Protein AF-X1GZ82-F1 (afdb_monomer_lite)

Organism: NCBI:txid412755

Foldseek 3Di:
DQALLNLLVVLLCCCVPVVDQAEEAEDDADVVGDCQLVRLLSNLLSNCVSPVHAYEYEDELHPDLCSVVSNVVSPHQAYEHALQWLQLVLCCVQPVVSSVPDVVSVLSNLLVRCVRNNQPRYEYEHEPQSPDDPVRLVVVCVVCVVSSYHYHYHWDDQDPPDPCNVGDIDDD

InterPro domains:
  IPR007197 Radical SAM [PF04055] (2-134)
  IPR007197 Radical SAM [PS51918] (1-172)
  IPR013785 Aldolase-type TIM barrel [G3DSA:3.20.20.70] (1-172)
  IPR058240 Radical SAM superfamily [SSF102114] (2-172)

Secondary structure (DSSP, 8-state):
---HHHHHHHHHHHHHHS----EEEE----SSSS-HHHHHHHHHHHHHHHH---EEEE-PPPSSGGGHHHHHHTT--EEE---B-S-HHHHHHH-HHHHTS-HHHHHHHHHHHHHHH-TTSEEEEEEESSS--HHHHHHHHHHHHHTTEEEEEEE----TTSTTTTPPPPP-

Radius of gyration: 16.74 Å; chains: 1; bounding box: 32×37×42 Å

Sequence (172 aa):
MKTPEQLAEVALKAKKLDSVKHIVLTTGSDRPPGKEIGYLSRCASAIKEATGLPIHAQFLPPSEPDRIFELKEAGVDTVGVHIDSFDFEILSRVAPIKASIALNRYEETWKMAVDLFGPNQVSSFLLVGLGEKANSVIWGSEFLADLGVYPLIVPLRPIPRSLMEDSIPPDP

pLDDT: mean 95.26, std 5.48, range [69.69, 98.88]

Structure (mmCIF, N/CA/C/O backbone):
data_AF-X1GZ82-F1
#
_entry.id   AF-X1GZ82-F1
#
loop_
_atom_site.group_PDB
_atom_site.id
_atom_site.type_symbol
_atom_site.label_atom_id
_atom_site.label_alt_id
_atom_site.label_comp_id
_atom_site.label_asym_id
_atom_site.label_entity_id
_atom_site.label_seq_id
_atom_site.pdbx_PDB_ins_code
_atom_site.Cartn_x
_atom_site.Cartn_y
_atom_site.Cartn_z
_atom_site.occupancy
_atom_site.B_iso_or_equiv
_atom_site.auth_seq_id
_atom_site.auth_comp_id
_atom_site.auth_asym_id
_atom_site.auth_atom_id
_atom_site.pdbx_PDB_model_num
ATOM 1 N N . MET A 1 1 ? 10.788 11.427 14.298 1.00 82.06 1 MET A N 1
ATOM 2 C CA . MET A 1 1 ? 9.674 10.563 13.846 1.00 82.06 1 MET A CA 1
ATOM 3 C C . MET A 1 1 ? 8.380 11.174 14.364 1.00 82.06 1 MET A C 1
ATOM 5 O O . MET A 1 1 ? 8.419 11.727 15.455 1.00 82.06 1 MET A O 1
ATOM 9 N N . LYS A 1 2 ? 7.289 11.163 13.589 1.00 92.06 2 LYS A N 1
ATOM 10 C CA . LYS A 1 2 ? 5.997 11.707 14.050 1.00 92.06 2 LYS A CA 1
ATOM 11 C C . LYS A 1 2 ? 5.404 10.757 15.102 1.00 92.06 2 LYS A C 1
ATOM 13 O O . LYS A 1 2 ? 5.554 9.547 14.944 1.00 92.06 2 LYS A O 1
ATOM 18 N N . THR A 1 3 ? 4.781 11.244 16.168 1.00 96.19 3 THR A N 1
ATOM 19 C CA . THR A 1 3 ? 4.151 10.347 17.160 1.00 96.19 3 THR A CA 1
ATOM 20 C C . THR A 1 3 ? 2.745 9.927 16.705 1.00 96.19 3 THR A C 1
ATOM 22 O O . THR A 1 3 ? 2.146 10.633 15.887 1.00 96.19 3 THR A O 1
ATOM 25 N N . PRO A 1 4 ? 2.192 8.798 17.194 1.00 97.62 4 PRO A N 1
ATOM 26 C CA . PRO A 1 4 ? 0.803 8.418 16.922 1.00 97.62 4 PRO A CA 1
ATOM 27 C C . PRO A 1 4 ? -0.205 9.534 17.230 1.00 97.62 4 PRO A C 1
ATOM 29 O O . PRO A 1 4 ? -1.110 9.780 16.437 1.00 97.62 4 PRO A O 1
ATOM 32 N N . GLU A 1 5 ? 0.001 10.275 18.320 1.00 98.19 5 GLU A N 1
ATOM 33 C CA . GLU A 1 5 ? -0.875 11.367 18.762 1.00 98.19 5 GLU A CA 1
ATOM 34 C C . GLU A 1 5 ? -0.826 12.547 17.787 1.00 98.19 5 GLU A C 1
ATOM 36 O O . GLU A 1 5 ? -1.864 13.112 17.450 1.00 98.19 5 GLU A O 1
ATOM 41 N N . GLN A 1 6 ? 0.362 12.881 17.265 1.00 98.19 6 GLN A N 1
ATOM 42 C CA . GLN A 1 6 ? 0.506 13.915 16.235 1.00 98.19 6 GLN A CA 1
ATOM 43 C C . GLN A 1 6 ? -0.238 13.536 14.949 1.00 98.19 6 GLN A C 1
ATOM 45 O O . GLN A 1 6 ? -0.856 14.390 14.313 1.00 98.19 6 GLN A O 1
ATOM 50 N N . LEU A 1 7 ? -0.195 12.260 14.553 1.00 98.06 7 LEU A N 1
ATOM 51 C CA . LEU A 1 7 ? -0.923 11.791 13.374 1.00 98.06 7 LEU A CA 1
ATOM 52 C C . LEU A 1 7 ? -2.439 11.796 13.603 1.00 98.06 7 LEU A C 1
ATOM 54 O O . LEU A 1 7 ? -3.181 12.228 12.721 1.00 98.06 7 LEU A O 1
ATOM 58 N N . ALA A 1 8 ? -2.897 11.380 14.786 1.00 98.44 8 ALA A N 1
ATOM 59 C CA . ALA A 1 8 ? -4.305 11.425 15.170 1.00 98.44 8 ALA A CA 1
ATOM 60 C C . ALA A 1 8 ? -4.848 12.865 15.208 1.00 98.44 8 ALA A C 1
ATOM 62 O O . ALA A 1 8 ? -5.940 13.124 14.700 1.00 98.44 8 ALA A O 1
ATOM 63 N N . GLU A 1 9 ? -4.069 13.819 15.733 1.00 98.44 9 GLU A N 1
ATOM 64 C CA . GLU A 1 9 ? -4.424 15.242 15.747 1.00 98.44 9 GLU A CA 1
ATOM 65 C C . GLU A 1 9 ? -4.649 15.777 14.326 1.00 98.44 9 GLU A C 1
ATOM 67 O O . GLU A 1 9 ? -5.676 16.406 14.045 1.00 98.44 9 GLU A O 1
ATOM 72 N N . VAL A 1 10 ? -3.709 15.505 13.414 1.00 97.88 10 VAL A N 1
ATOM 73 C CA . VAL A 1 10 ? -3.802 15.946 12.016 1.00 97.88 10 VAL A CA 1
ATOM 74 C C . VAL A 1 10 ? -4.977 15.272 11.310 1.00 97.88 10 VAL A C 1
ATOM 76 O O . VAL A 1 10 ? -5.746 15.956 10.636 1.00 97.88 10 VAL A O 1
ATOM 79 N N . ALA A 1 11 ? -5.176 13.966 11.504 1.00 98.19 11 ALA A N 1
ATOM 80 C CA . ALA A 1 11 ? -6.297 13.236 10.912 1.00 98.19 11 ALA A CA 1
ATOM 81 C C . ALA A 1 11 ? -7.655 13.777 11.395 1.00 98.19 11 ALA A C 1
ATOM 83 O O . ALA 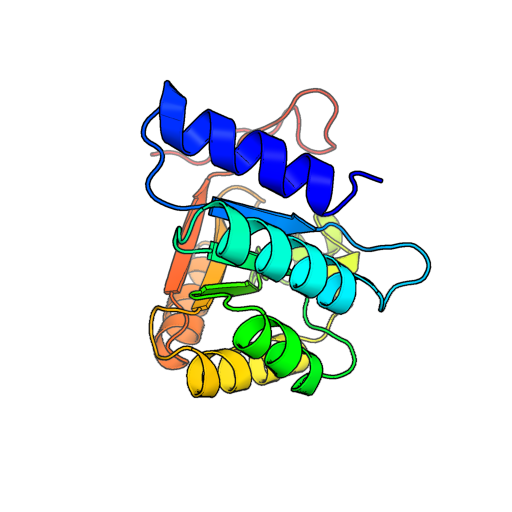A 1 11 ? -8.580 13.948 10.598 1.00 98.19 11 ALA A O 1
ATOM 84 N N . LEU A 1 12 ? -7.776 14.114 12.684 1.00 98.31 12 LEU A N 1
ATOM 85 C CA . LEU A 1 12 ? -8.994 14.701 13.239 1.00 98.31 12 LEU A CA 1
ATOM 86 C C . LEU A 1 12 ? -9.269 16.099 12.673 1.00 98.31 12 LEU A C 1
ATOM 88 O O . LEU A 1 12 ? -10.421 16.422 12.375 1.00 98.31 12 LEU A O 1
ATOM 92 N N . LYS A 1 13 ? -8.230 16.925 12.502 1.00 98.38 13 LYS A N 1
ATOM 93 C CA . LYS A 1 13 ? -8.356 18.238 11.853 1.00 98.38 13 LYS A CA 1
ATOM 94 C C . LYS A 1 13 ? -8.770 18.092 10.390 1.00 98.38 13 LYS A C 1
ATOM 96 O O . LYS A 1 13 ? -9.749 18.721 10.002 1.00 98.38 13 LYS A O 1
ATOM 101 N N . ALA A 1 14 ? -8.129 17.206 9.631 1.00 98.06 14 ALA A N 1
ATOM 102 C CA . ALA A 1 14 ? -8.489 16.933 8.239 1.00 98.06 14 ALA A CA 1
ATOM 103 C C . ALA A 1 14 ? -9.942 16.443 8.104 1.00 98.06 14 ALA A C 1
ATOM 105 O O . ALA A 1 14 ? -10.677 16.878 7.220 1.00 98.06 14 ALA A O 1
ATOM 106 N N . LYS A 1 15 ? -10.415 15.590 9.026 1.00 97.94 15 LYS A N 1
ATOM 107 C CA . LYS A 1 15 ? -11.823 15.160 9.064 1.00 97.94 15 LYS A CA 1
ATOM 108 C C . LYS A 1 15 ? -12.774 16.342 9.262 1.00 97.94 15 LYS A C 1
ATOM 110 O O . LYS A 1 15 ? -13.800 16.417 8.594 1.00 97.94 15 LYS A O 1
ATOM 115 N N . LYS A 1 16 ? -12.459 17.234 10.207 1.00 97.75 16 LYS A N 1
ATOM 116 C CA . LYS A 1 16 ? -13.324 18.363 10.586 1.00 97.75 16 LYS A CA 1
ATOM 117 C C . LYS A 1 16 ? -13.318 19.495 9.561 1.00 97.75 16 LYS A C 1
ATOM 119 O O . LYS A 1 16 ? -14.359 20.107 9.360 1.00 97.75 16 LYS A O 1
ATOM 124 N N . LEU A 1 17 ? -12.160 19.794 8.977 1.00 98.12 17 LEU A N 1
ATOM 125 C CA . LEU A 1 17 ? -11.955 20.974 8.137 1.00 98.12 17 LEU A CA 1
ATOM 126 C C . LEU A 1 17 ? -12.072 20.649 6.645 1.00 98.12 17 LEU A C 1
ATOM 128 O O . LEU A 1 17 ? -12.692 21.411 5.912 1.00 98.12 17 LEU A O 1
ATOM 132 N N . ASP A 1 18 ? -11.558 19.493 6.220 1.00 97.38 18 ASP A N 1
ATOM 133 C CA . ASP A 1 18 ? -11.444 19.126 4.801 1.00 97.38 18 ASP A CA 1
ATOM 134 C C . ASP A 1 18 ? -12.402 17.992 4.398 1.00 97.38 18 ASP A C 1
ATOM 136 O O . ASP A 1 18 ? -12.453 17.586 3.239 1.00 97.38 18 ASP A O 1
ATOM 140 N N . SER A 1 19 ? -13.190 17.468 5.345 1.00 95.81 19 SER A N 1
ATOM 141 C CA . SER A 1 19 ? -14.174 16.398 5.116 1.00 95.81 19 SER A CA 1
ATOM 142 C C . SER A 1 19 ? -13.593 15.115 4.501 1.00 95.81 19 SER A C 1
ATOM 144 O O . SER A 1 19 ? -14.305 14.388 3.795 1.00 95.81 19 SER A O 1
ATOM 146 N N . VAL A 1 20 ? -12.320 14.808 4.788 1.00 97.69 20 VAL A N 1
ATOM 147 C CA . VAL A 1 20 ? -11.669 13.577 4.310 1.00 97.69 20 VAL A CA 1
ATOM 148 C C . VAL A 1 20 ? -12.452 12.335 4.741 1.00 97.69 20 VAL A C 1
ATOM 150 O O . VAL A 1 20 ? -13.052 12.287 5.819 1.00 97.69 20 VAL A O 1
ATOM 153 N N . LYS A 1 21 ? -12.463 11.319 3.875 1.00 97.94 21 LYS A N 1
ATOM 154 C CA . LYS A 1 21 ? -13.277 10.104 4.054 1.00 97.94 21 LYS A CA 1
ATOM 155 C C . LYS A 1 21 ? -12.481 8.871 4.448 1.00 97.94 21 LYS A C 1
ATOM 157 O O . LYS A 1 21 ? -13.079 7.907 4.903 1.00 97.94 21 LYS A O 1
ATOM 162 N N . HIS A 1 22 ? -11.167 8.899 4.279 1.00 98.06 22 HIS A N 1
ATOM 163 C CA . HIS A 1 22 ? -10.268 7.811 4.636 1.00 98.06 22 HIS A CA 1
ATOM 164 C C . HIS A 1 22 ? -8.871 8.372 4.904 1.00 98.06 22 HIS A C 1
ATOM 166 O O . HIS A 1 22 ? -8.578 9.519 4.557 1.00 98.06 22 HIS A O 1
ATOM 172 N N . ILE A 1 23 ? -8.023 7.551 5.511 1.00 98.38 23 ILE A N 1
ATOM 173 C CA . ILE A 1 23 ? -6.626 7.858 5.795 1.00 98.38 23 ILE A CA 1
ATOM 174 C C . ILE A 1 23 ? -5.745 6.839 5.077 1.00 98.38 23 ILE A C 1
ATOM 176 O O . ILE A 1 23 ? -6.027 5.644 5.106 1.00 98.38 23 ILE A O 1
ATOM 180 N N . VAL A 1 24 ? -4.662 7.313 4.465 1.00 98.06 24 VAL A N 1
ATOM 181 C CA . VAL A 1 24 ? -3.591 6.460 3.945 1.00 98.06 24 VAL A CA 1
ATOM 182 C C . VAL A 1 24 ? -2.359 6.657 4.820 1.00 98.06 24 VAL A C 1
ATOM 184 O O . VAL A 1 24 ? -1.844 7.770 4.929 1.00 98.06 24 VAL A O 1
ATOM 187 N N . LEU A 1 25 ? -1.896 5.583 5.456 1.00 97.00 25 LEU A N 1
ATOM 188 C CA . LEU A 1 25 ? -0.653 5.543 6.214 1.00 97.00 25 LEU A CA 1
ATOM 189 C C . LEU A 1 25 ? 0.402 4.802 5.411 1.00 97.00 25 LEU A C 1
ATOM 191 O O . LEU A 1 25 ? 0.205 3.658 5.015 1.00 97.00 25 LEU A O 1
ATOM 195 N N . THR A 1 26 ? 1.542 5.447 5.203 1.00 94.00 26 THR A N 1
ATOM 196 C CA . THR A 1 26 ? 2.682 4.843 4.521 1.00 94.00 26 THR A CA 1
ATOM 197 C C . THR A 1 26 ? 3.902 4.941 5.417 1.00 94.00 26 THR A C 1
ATOM 199 O O . THR A 1 26 ? 4.090 5.922 6.144 1.00 94.00 26 THR A O 1
ATOM 202 N N . THR A 1 27 ? 4.736 3.910 5.384 1.00 88.56 27 THR A N 1
ATOM 203 C CA . THR A 1 27 ? 6.037 3.933 6.045 1.00 88.56 27 THR A CA 1
ATOM 204 C C . THR A 1 27 ? 7.124 3.576 5.050 1.00 88.56 27 THR A C 1
ATOM 206 O O . THR A 1 27 ? 6.958 2.697 4.206 1.00 88.56 27 THR A O 1
ATOM 209 N N . GLY A 1 28 ? 8.258 4.263 5.165 1.00 82.00 28 GLY A N 1
ATOM 210 C CA . GLY A 1 28 ? 9.506 3.755 4.612 1.00 82.00 28 GLY A CA 1
ATOM 211 C C . GLY A 1 28 ? 10.056 2.624 5.482 1.00 82.00 28 GLY A C 1
ATOM 212 O O . GLY A 1 28 ? 9.479 2.280 6.517 1.00 82.00 28 GLY A O 1
ATOM 213 N N . SER A 1 29 ? 11.200 2.082 5.082 1.00 75.31 29 SER A N 1
ATOM 214 C CA . SER A 1 29 ? 11.966 1.147 5.908 1.00 75.31 29 SER A CA 1
ATOM 215 C C . SER A 1 29 ? 12.650 1.881 7.063 1.00 75.31 29 SER A C 1
ATOM 217 O O . SER A 1 29 ? 13.261 2.934 6.860 1.00 75.31 29 SER A O 1
ATOM 219 N N . ASP A 1 30 ? 12.565 1.315 8.262 1.00 73.00 30 ASP A N 1
ATOM 220 C CA . ASP A 1 30 ? 13.265 1.796 9.448 1.00 73.00 30 ASP A CA 1
ATOM 221 C C . ASP A 1 30 ? 14.725 1.300 9.455 1.00 73.00 30 ASP A C 1
ATOM 223 O O . ASP A 1 30 ? 15.133 0.430 8.676 1.00 73.00 30 ASP A O 1
ATOM 227 N N . ARG A 1 31 ? 15.553 1.879 10.329 1.00 69.69 31 ARG A N 1
ATOM 228 C CA . ARG A 1 31 ? 16.932 1.438 10.575 1.00 69.69 31 ARG A CA 1
ATOM 229 C C . ARG A 1 31 ? 17.149 1.248 12.082 1.00 69.69 31 ARG A C 1
ATOM 231 O O . ARG A 1 31 ? 17.291 2.244 12.792 1.00 69.69 31 ARG A O 1
ATOM 238 N N . PRO A 1 32 ? 17.246 0.004 12.589 1.00 71.75 32 PRO A N 1
ATOM 239 C CA . PRO A 1 32 ? 17.174 -1.275 11.871 1.00 71.75 32 PRO A CA 1
ATOM 240 C C . PRO A 1 32 ? 15.746 -1.615 11.398 1.00 71.75 32 PRO A C 1
ATOM 242 O O . PRO A 1 32 ? 14.787 -1.144 12.012 1.00 71.75 32 PRO A O 1
ATOM 245 N N . PRO A 1 33 ? 15.604 -2.445 10.349 1.00 77.44 33 PRO A N 1
ATOM 246 C CA . PRO A 1 33 ? 14.297 -2.892 9.875 1.00 77.44 33 PRO A CA 1
ATOM 247 C C . PRO A 1 33 ? 13.595 -3.771 10.921 1.00 77.44 33 PRO A C 1
ATOM 249 O O . PRO A 1 33 ? 14.241 -4.369 11.784 1.00 77.44 33 PRO A O 1
ATOM 252 N N . GLY A 1 34 ? 12.270 -3.877 10.826 1.00 81.75 34 GLY A N 1
ATOM 253 C CA . GLY A 1 34 ? 11.439 -4.738 11.672 1.00 81.75 34 GLY A CA 1
ATOM 254 C C . GLY A 1 34 ? 10.593 -3.994 12.708 1.00 81.75 34 GLY A C 1
ATOM 255 O O . GLY A 1 34 ? 10.009 -4.622 13.586 1.00 81.75 34 GLY A O 1
ATOM 256 N N . LYS A 1 35 ? 10.493 -2.665 12.654 1.00 88.25 35 LYS A N 1
ATOM 257 C CA . LYS A 1 35 ? 9.626 -1.871 13.555 1.00 88.25 35 LYS A CA 1
ATOM 258 C C . LYS A 1 35 ? 8.447 -1.216 12.842 1.00 88.25 35 LYS A C 1
ATOM 260 O O . LYS A 1 35 ? 7.567 -0.667 13.503 1.00 88.25 35 LYS A O 1
ATOM 265 N N . GLU A 1 36 ? 8.423 -1.306 11.519 1.00 92.38 36 GLU A N 1
ATOM 266 C CA . GLU A 1 36 ? 7.506 -0.622 10.617 1.00 92.38 36 GLU A CA 1
ATOM 267 C C . GLU A 1 36 ? 6.058 -1.008 10.906 1.00 92.38 36 GLU A C 1
ATOM 269 O O . GLU A 1 36 ? 5.234 -0.126 11.135 1.00 92.38 36 GLU A O 1
ATOM 274 N N . ILE A 1 37 ? 5.768 -2.313 10.978 1.00 94.88 37 ILE A N 1
ATOM 275 C CA . ILE A 1 37 ? 4.420 -2.822 11.253 1.00 94.88 37 ILE A CA 1
ATOM 276 C C . ILE A 1 37 ? 3.926 -2.337 12.612 1.00 94.88 37 ILE A C 1
ATOM 278 O O . ILE A 1 37 ? 2.912 -1.658 12.682 1.00 94.88 37 ILE A O 1
ATOM 282 N N . GLY A 1 38 ? 4.687 -2.574 13.683 1.00 94.56 38 GLY A N 1
ATOM 283 C CA . GLY A 1 38 ? 4.274 -2.144 15.019 1.00 94.56 38 GLY A CA 1
ATOM 284 C C . GLY A 1 38 ? 4.107 -0.622 15.143 1.00 94.56 38 GLY A C 1
ATOM 285 O O . GLY A 1 38 ? 3.245 -0.153 15.886 1.00 94.56 38 GLY A O 1
ATOM 286 N N . TYR A 1 39 ? 4.915 0.175 14.434 1.00 94.62 39 TYR A N 1
ATOM 287 C CA . TYR A 1 39 ? 4.727 1.627 14.371 1.00 94.62 39 TYR A CA 1
ATOM 288 C C . TYR A 1 39 ? 3.442 1.999 13.623 1.00 94.62 39 TYR A C 1
ATOM 290 O O . TYR A 1 39 ? 2.640 2.758 14.171 1.00 94.62 39 TYR A O 1
ATOM 298 N N . LEU A 1 40 ? 3.204 1.418 12.442 1.00 96.25 40 LEU A N 1
ATOM 299 C CA . LEU A 1 40 ? 1.961 1.594 11.690 1.00 96.25 40 LEU A CA 1
ATOM 300 C C . LEU A 1 40 ? 0.738 1.203 12.523 1.00 96.25 40 LEU A C 1
ATOM 302 O O . LEU A 1 40 ? -0.212 1.976 12.557 1.00 96.25 40 LEU A O 1
ATOM 306 N N . SER A 1 41 ? 0.777 0.082 13.247 1.00 97.50 41 SER A N 1
ATOM 307 C CA . SER A 1 41 ? -0.312 -0.375 14.118 1.00 97.50 41 SER A CA 1
ATOM 308 C C . SER A 1 41 ? -0.628 0.638 15.220 1.00 97.50 41 SER A C 1
ATOM 310 O O . SER A 1 41 ? -1.783 1.014 15.406 1.00 97.50 41 SER A O 1
ATOM 312 N N . ARG A 1 42 ? 0.389 1.171 15.919 1.00 97.69 42 ARG A N 1
ATOM 313 C CA . ARG A 1 42 ? 0.169 2.217 16.940 1.00 97.69 42 ARG A CA 1
ATOM 314 C C . ARG A 1 42 ? -0.432 3.487 16.339 1.00 97.69 42 ARG A C 1
ATOM 316 O O . ARG A 1 42 ? -1.331 4.079 16.928 1.00 97.69 42 ARG A O 1
ATOM 323 N N . CYS A 1 43 ? 0.047 3.903 15.169 1.00 98.06 43 CYS A N 1
ATOM 324 C CA . CYS A 1 43 ? -0.487 5.067 14.465 1.00 98.06 43 CYS A CA 1
ATOM 325 C C . CYS A 1 43 ? -1.927 4.848 13.981 1.00 98.06 43 CYS A C 1
ATOM 327 O O . CYS A 1 43 ? -2.764 5.732 14.153 1.00 98.06 43 CYS A O 1
ATOM 329 N N . ALA A 1 44 ? -2.221 3.679 13.409 1.00 98.56 44 ALA A N 1
ATOM 330 C CA . ALA A 1 44 ? -3.547 3.310 12.937 1.00 98.56 44 ALA A CA 1
ATOM 331 C C . ALA A 1 44 ? -4.555 3.286 14.088 1.00 98.56 44 ALA A C 1
ATOM 333 O O . ALA A 1 44 ? -5.602 3.914 13.966 1.00 98.56 44 ALA A O 1
ATOM 334 N N . SER A 1 45 ? -4.202 2.671 15.221 1.00 98.69 45 SER A N 1
ATOM 335 C CA . SER A 1 45 ? -5.058 2.618 16.409 1.00 98.69 45 SER A CA 1
ATOM 336 C C . SER A 1 45 ? -5.408 4.021 16.923 1.00 98.69 45 SER A C 1
ATOM 338 O O . SER A 1 45 ? -6.585 4.365 17.020 1.00 98.69 45 SER A O 1
ATOM 340 N N . ALA A 1 46 ? -4.407 4.893 17.110 1.00 98.69 46 ALA A N 1
ATOM 341 C CA . ALA A 1 46 ? -4.632 6.269 17.565 1.00 98.69 46 ALA A CA 1
ATOM 342 C C . ALA A 1 46 ? -5.513 7.082 16.594 1.00 98.69 46 ALA A C 1
ATOM 344 O O . ALA A 1 46 ? -6.402 7.828 17.010 1.00 98.69 46 ALA A O 1
ATOM 345 N N . ILE A 1 47 ? -5.298 6.934 15.281 1.00 98.69 47 ILE A N 1
ATOM 346 C CA . ILE A 1 47 ? -6.124 7.594 14.260 1.00 98.69 47 ILE A CA 1
ATOM 347 C C . ILE A 1 47 ? -7.545 7.030 14.257 1.00 98.69 47 ILE A C 1
ATOM 349 O O . ILE A 1 47 ? -8.507 7.798 14.150 1.00 98.69 47 ILE A O 1
ATOM 353 N N . LYS A 1 48 ? -7.695 5.706 14.352 1.00 98.44 48 LYS A N 1
ATOM 354 C CA . LYS A 1 48 ? -8.998 5.045 14.343 1.00 98.44 48 LYS A CA 1
ATOM 355 C C . LYS A 1 48 ? -9.818 5.467 15.553 1.00 98.44 48 LYS A C 1
ATOM 357 O O . LYS A 1 48 ? -10.972 5.838 15.375 1.00 98.44 48 LYS A O 1
ATOM 362 N N . GLU A 1 49 ? -9.217 5.499 16.738 1.00 98.56 49 GLU A N 1
ATOM 363 C CA . GLU A 1 49 ? -9.862 5.963 17.967 1.00 98.56 49 GLU A CA 1
ATOM 364 C C . GLU A 1 49 ? -10.304 7.430 17.853 1.00 98.56 49 GLU A C 1
ATOM 366 O O . GLU A 1 49 ? -11.458 7.762 18.122 1.00 98.56 49 GLU A O 1
ATOM 371 N N . ALA A 1 50 ? -9.421 8.313 17.378 1.00 98.31 50 ALA A N 1
ATOM 372 C CA . ALA A 1 50 ? -9.723 9.740 17.291 1.00 98.31 50 ALA A CA 1
ATOM 373 C C . ALA A 1 50 ? -10.755 10.086 16.204 1.00 98.31 50 ALA A C 1
ATOM 375 O O . ALA A 1 50 ? -11.479 11.079 16.324 1.00 98.31 50 ALA A O 1
ATOM 376 N N . THR A 1 51 ? -10.799 9.324 15.106 1.00 98.25 51 THR A N 1
ATOM 377 C CA . THR A 1 51 ? -11.529 9.732 13.894 1.00 98.25 51 THR A CA 1
ATOM 378 C C . THR A 1 51 ? -12.615 8.764 13.442 1.00 98.25 51 THR A C 1
ATOM 380 O O . THR A 1 51 ? -13.551 9.204 12.770 1.00 98.25 51 THR A O 1
ATOM 383 N N . GLY A 1 52 ? -12.512 7.474 13.757 1.00 98.19 52 GLY A N 1
ATOM 384 C CA . GLY A 1 52 ? -13.361 6.412 13.213 1.00 98.19 52 GLY A CA 1
ATOM 385 C C . GLY A 1 52 ? -13.285 6.250 11.688 1.00 98.19 52 GLY A C 1
ATOM 386 O O . GLY A 1 52 ? -14.127 5.566 11.114 1.00 98.19 52 GLY A O 1
ATOM 387 N N . LEU A 1 53 ? -12.339 6.908 11.006 1.00 98.56 53 LEU A N 1
ATOM 388 C CA . LEU A 1 53 ? -12.225 6.838 9.550 1.00 98.56 53 LEU A CA 1
ATOM 389 C C . LEU A 1 53 ? -11.618 5.500 9.103 1.00 98.56 53 LEU A C 1
ATOM 391 O O . LEU A 1 53 ? -10.778 4.947 9.816 1.00 98.56 53 LEU A O 1
ATOM 395 N N . PRO A 1 54 ? -11.986 4.989 7.915 1.00 98.69 54 PRO A N 1
ATOM 396 C CA . PRO A 1 54 ? -11.271 3.899 7.262 1.00 98.69 54 PRO A CA 1
ATOM 397 C C . PRO A 1 54 ? -9.786 4.222 7.046 1.00 98.69 54 PRO A C 1
ATOM 399 O O . PRO A 1 54 ? -9.433 5.359 6.719 1.00 98.69 54 PRO A O 1
ATOM 402 N N . ILE A 1 55 ? -8.924 3.224 7.220 1.00 98.81 55 ILE A N 1
ATOM 403 C CA . ILE A 1 55 ? -7.468 3.321 7.156 1.00 98.81 55 ILE A CA 1
ATOM 404 C C . ILE A 1 55 ? -6.938 2.305 6.143 1.00 98.81 55 ILE A C 1
ATOM 406 O O . ILE A 1 55 ? -7.196 1.106 6.245 1.00 98.81 55 ILE A O 1
ATOM 410 N N . HIS A 1 56 ? -6.148 2.804 5.196 1.00 98.69 56 HIS A N 1
ATOM 411 C CA . HIS A 1 56 ? -5.294 2.015 4.319 1.00 98.69 56 HIS A CA 1
ATOM 412 C C . HIS A 1 56 ? -3.845 2.099 4.812 1.00 98.69 56 HIS A C 1
ATOM 414 O O . HIS A 1 56 ? -3.342 3.207 5.009 1.00 98.69 56 HIS A O 1
ATOM 420 N N . ALA A 1 57 ? -3.166 0.968 5.005 1.00 98.38 57 ALA A N 1
ATOM 421 C CA . ALA A 1 57 ? -1.767 0.938 5.445 1.00 98.38 57 ALA A CA 1
ATOM 422 C C . ALA A 1 57 ? -0.843 0.338 4.377 1.00 98.38 57 ALA A C 1
ATOM 424 O O . ALA A 1 57 ? -1.118 -0.737 3.854 1.00 98.38 57 ALA A O 1
ATOM 425 N N . GLN A 1 58 ? 0.275 1.005 4.084 1.00 97.81 58 GLN A N 1
ATOM 426 C CA . GLN A 1 58 ? 1.248 0.574 3.077 1.00 97.81 58 GLN A CA 1
ATOM 427 C C . GLN A 1 58 ? 2.600 0.242 3.704 1.00 97.81 58 GLN A C 1
ATOM 429 O O . GLN A 1 58 ? 3.160 1.054 4.449 1.00 97.81 58 GLN A O 1
ATOM 434 N N . PHE A 1 59 ? 3.128 -0.937 3.378 1.00 95.81 59 PHE A N 1
ATOM 435 C CA . PHE A 1 59 ? 4.367 -1.474 3.941 1.00 95.81 59 PHE A CA 1
ATOM 436 C C . PHE A 1 59 ? 5.073 -2.430 2.965 1.00 95.81 59 PHE A C 1
ATOM 438 O O . PHE A 1 59 ? 4.488 -2.921 2.001 1.00 95.81 59 PHE A O 1
ATOM 445 N N . LEU A 1 60 ? 6.361 -2.687 3.210 1.00 95.00 60 LEU A N 1
ATOM 446 C CA . LEU A 1 60 ? 7.103 -3.758 2.535 1.00 95.00 60 LEU A CA 1
ATOM 447 C C . LEU A 1 60 ? 6.783 -5.113 3.172 1.00 95.00 60 LEU A C 1
ATOM 449 O O . LEU A 1 60 ? 6.550 -5.132 4.380 1.00 95.00 60 LEU A O 1
ATOM 453 N N . PRO A 1 61 ? 6.874 -6.233 2.430 1.00 95.12 61 PRO A N 1
ATOM 454 C CA . PRO A 1 61 ? 6.713 -7.569 3.001 1.00 95.12 61 PRO A CA 1
ATOM 455 C C . PRO A 1 61 ? 7.524 -7.739 4.299 1.00 95.12 61 PRO A C 1
ATOM 457 O O . PRO A 1 61 ? 8.755 -7.600 4.261 1.00 95.12 61 PRO A O 1
ATOM 460 N N . PRO A 1 62 ? 6.875 -7.993 5.451 1.00 91.94 62 PRO A N 1
ATOM 461 C CA . PRO A 1 62 ? 7.588 -8.164 6.708 1.00 91.94 62 PRO A CA 1
ATOM 462 C C . PRO A 1 62 ? 8.421 -9.453 6.676 1.00 91.94 62 PRO A C 1
ATOM 464 O O . PRO A 1 62 ? 8.128 -10.393 5.938 1.00 91.94 62 PRO A O 1
ATOM 467 N N . SER A 1 63 ? 9.477 -9.512 7.491 1.00 88.88 63 SER A N 1
ATOM 468 C CA . SER A 1 63 ? 10.266 -10.743 7.668 1.00 88.88 63 SER A CA 1
ATOM 469 C C . SER A 1 63 ? 9.445 -11.878 8.279 1.00 88.88 63 SER A C 1
ATOM 471 O O . SER A 1 63 ? 9.711 -13.042 7.999 1.00 88.88 63 SER A O 1
ATOM 473 N N . GLU A 1 64 ? 8.463 -11.516 9.102 1.00 88.62 64 GLU A N 1
ATOM 474 C CA . GLU A 1 64 ? 7.506 -12.398 9.759 1.00 88.62 64 GLU A CA 1
ATOM 475 C C . GLU A 1 64 ? 6.104 -12.030 9.245 1.00 88.62 64 GLU A C 1
ATOM 477 O O . GLU A 1 64 ? 5.568 -10.996 9.658 1.00 88.62 64 GLU A O 1
ATOM 482 N N . PRO A 1 65 ? 5.522 -12.814 8.317 1.00 82.38 65 PRO A N 1
ATOM 483 C CA . PRO A 1 65 ? 4.226 -12.513 7.702 1.00 82.38 65 PRO A CA 1
ATOM 484 C C . PRO A 1 65 ? 3.092 -12.293 8.710 1.00 82.38 65 PRO A C 1
ATOM 486 O O . PRO A 1 65 ? 2.321 -11.347 8.557 1.00 82.38 65 PRO A O 1
ATOM 489 N N . ASP A 1 66 ? 3.057 -13.068 9.798 1.00 88.62 66 ASP A N 1
ATOM 490 C CA . ASP A 1 66 ? 2.011 -12.998 10.830 1.00 88.62 66 ASP A CA 1
ATOM 491 C C . ASP A 1 66 ? 1.893 -11.614 11.487 1.00 88.62 66 ASP A C 1
ATOM 493 O O . ASP A 1 66 ? 0.862 -11.247 12.045 1.00 88.62 66 ASP A O 1
ATOM 497 N N . ARG A 1 67 ? 2.910 -10.759 11.375 1.00 91.25 67 ARG A N 1
ATOM 498 C CA . ARG A 1 67 ? 2.830 -9.394 11.906 1.00 91.25 67 ARG A CA 1
ATOM 499 C C . ARG A 1 67 ? 1.731 -8.558 11.258 1.00 91.25 67 ARG A C 1
ATOM 501 O O . ARG A 1 67 ? 1.273 -7.589 11.854 1.00 91.25 67 ARG A O 1
ATOM 508 N N . ILE A 1 68 ? 1.254 -8.940 10.076 1.00 94.50 68 ILE A N 1
ATOM 509 C CA . ILE A 1 68 ? 0.110 -8.298 9.420 1.00 94.50 68 ILE A CA 1
ATOM 510 C C . ILE A 1 68 ? -1.159 -8.371 10.298 1.00 94.50 68 ILE A C 1
ATOM 512 O O . ILE A 1 68 ? -1.981 -7.453 10.238 1.00 94.50 68 ILE A O 1
ATOM 516 N N . PHE A 1 69 ? -1.299 -9.380 11.174 1.00 96.88 69 PHE A N 1
ATOM 517 C CA . PHE A 1 69 ? -2.400 -9.452 12.145 1.00 96.88 69 PHE A CA 1
ATOM 518 C C . PHE A 1 69 ? -2.439 -8.226 13.072 1.00 96.88 69 PHE A C 1
ATOM 520 O O . PHE A 1 69 ? -3.525 -7.710 13.340 1.00 96.88 69 PHE A O 1
ATOM 527 N N . GLU A 1 70 ? -1.276 -7.676 13.452 1.00 97.25 70 GLU A N 1
ATOM 528 C CA . GLU A 1 70 ? -1.186 -6.463 14.282 1.00 97.25 70 GLU A CA 1
ATOM 529 C C . GLU A 1 70 ? -1.906 -5.269 13.626 1.00 97.25 70 GLU A C 1
ATOM 531 O O . GLU A 1 70 ? -2.499 -4.439 14.315 1.00 97.25 70 GLU A O 1
ATOM 536 N N . LEU A 1 71 ? -1.866 -5.166 12.290 1.00 97.88 71 LEU A N 1
ATOM 537 C CA . LEU A 1 71 ? -2.534 -4.088 11.556 1.00 97.88 71 LEU A CA 1
ATOM 538 C C . LEU A 1 71 ? -4.054 -4.246 11.608 1.00 97.88 71 LEU A C 1
ATOM 540 O O . LEU A 1 71 ? -4.772 -3.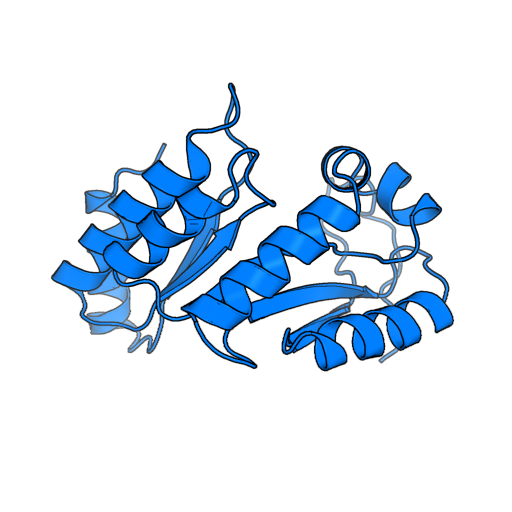263 11.806 1.00 97.88 71 LEU A O 1
ATOM 544 N N . LYS A 1 72 ? -4.551 -5.477 11.442 1.00 97.94 72 LYS A N 1
ATOM 545 C CA . LYS A 1 72 ? -5.987 -5.765 11.506 1.00 97.94 72 LYS A CA 1
ATOM 546 C C . LYS A 1 72 ? -6.540 -5.473 12.899 1.00 97.94 72 LYS A C 1
ATOM 548 O O . LYS A 1 72 ? -7.566 -4.804 13.008 1.00 97.94 72 LYS A O 1
ATOM 553 N N . GLU A 1 73 ? -5.841 -5.906 13.947 1.00 98.25 73 GLU A N 1
ATOM 554 C CA . GLU A 1 73 ? -6.203 -5.620 15.342 1.00 98.25 73 GLU A CA 1
ATOM 555 C C . GLU A 1 73 ? -6.173 -4.118 15.656 1.00 98.25 73 GLU A C 1
ATOM 557 O O . GLU A 1 73 ? -7.025 -3.618 16.389 1.00 98.25 73 GLU A O 1
ATOM 562 N N . ALA A 1 74 ? -5.254 -3.368 15.041 1.00 98.44 74 ALA A N 1
ATOM 563 C CA . ALA A 1 74 ? -5.192 -1.910 15.145 1.00 98.44 74 ALA A CA 1
ATOM 564 C C . ALA A 1 74 ? -6.297 -1.166 14.366 1.00 98.44 74 ALA A C 1
ATOM 566 O O . ALA A 1 74 ? -6.336 0.067 14.375 1.00 98.44 74 ALA A O 1
ATOM 567 N N . GLY A 1 75 ? -7.191 -1.886 13.683 1.00 98.19 75 GLY A N 1
ATOM 568 C CA . GLY A 1 75 ? -8.310 -1.316 12.940 1.00 98.19 75 GLY A CA 1
ATOM 569 C C . GLY A 1 75 ? -7.975 -0.892 11.509 1.00 98.19 75 GLY A C 1
ATOM 570 O O . GLY A 1 75 ? -8.717 -0.106 10.927 1.00 98.19 75 GLY A O 1
ATOM 571 N N . VAL A 1 76 ? -6.881 -1.369 10.914 1.00 98.69 76 VAL A N 1
ATOM 572 C CA . VAL A 1 76 ? -6.646 -1.167 9.475 1.00 98.69 76 VAL A CA 1
ATOM 573 C C . VAL A 1 76 ? -7.725 -1.899 8.667 1.00 98.69 76 VAL A C 1
ATOM 575 O O . VAL A 1 76 ? -8.093 -3.031 8.983 1.00 98.69 76 VAL A O 1
ATOM 578 N N . ASP A 1 77 ? -8.239 -1.252 7.619 1.00 98.69 77 ASP A N 1
ATOM 579 C CA . ASP A 1 77 ? -9.322 -1.789 6.785 1.00 98.69 77 ASP A CA 1
ATOM 580 C C . ASP A 1 77 ? -8.794 -2.400 5.485 1.00 98.69 77 ASP A C 1
ATOM 582 O O . ASP A 1 77 ? -9.323 -3.406 5.023 1.00 98.69 77 ASP A O 1
ATOM 586 N N . THR A 1 78 ? -7.744 -1.807 4.910 1.00 98.75 78 THR A N 1
ATOM 587 C CA . THR A 1 78 ? -7.118 -2.253 3.655 1.00 98.75 78 THR A CA 1
ATOM 588 C C . THR A 1 78 ? -5.604 -2.091 3.712 1.00 98.75 78 THR A C 1
ATOM 590 O O . THR A 1 78 ? -5.092 -1.258 4.464 1.00 98.75 78 THR A O 1
ATOM 593 N N . VAL A 1 79 ? -4.870 -2.851 2.900 1.00 98.62 79 VAL A N 1
ATOM 594 C CA . VAL A 1 79 ? -3.400 -2.807 2.897 1.00 98.62 79 VAL A CA 1
ATOM 595 C C . VAL A 1 79 ? -2.801 -2.719 1.500 1.00 98.62 79 VAL A C 1
ATOM 597 O O . VAL A 1 79 ? -3.383 -3.184 0.523 1.00 98.62 79 VAL A O 1
ATOM 600 N N . GLY A 1 80 ? -1.630 -2.097 1.404 1.00 98.44 80 GLY A N 1
ATOM 601 C CA . GLY A 1 80 ? -0.856 -1.970 0.176 1.00 98.44 80 GLY A CA 1
ATOM 602 C C . GLY A 1 80 ? 0.538 -2.559 0.348 1.00 98.44 80 GLY A C 1
ATOM 603 O O . GLY A 1 80 ? 1.308 -2.112 1.198 1.00 98.44 80 GLY A O 1
ATOM 604 N N . VAL A 1 81 ? 0.871 -3.552 -0.471 1.00 97.62 81 VAL A N 1
ATOM 605 C CA . VAL A 1 81 ? 2.195 -4.183 -0.509 1.00 97.62 81 VAL A CA 1
ATOM 606 C C . VAL A 1 81 ? 2.675 -4.125 -1.950 1.00 97.62 81 VAL A C 1
ATOM 608 O O . VAL A 1 81 ? 2.251 -4.912 -2.791 1.00 97.62 81 VAL A O 1
ATOM 611 N N . HIS A 1 82 ? 3.500 -3.125 -2.249 1.00 97.81 82 HIS A N 1
ATOM 612 C CA . HIS A 1 82 ? 3.761 -2.690 -3.620 1.00 97.81 82 HIS A CA 1
ATOM 613 C C . HIS A 1 82 ? 5.092 -3.230 -4.155 1.00 97.81 82 HIS A C 1
ATOM 615 O O . HIS A 1 82 ? 6.153 -2.857 -3.642 1.00 97.81 82 HIS A O 1
ATOM 621 N N . ILE A 1 83 ? 5.033 -4.070 -5.194 1.00 97.88 83 ILE A N 1
ATOM 622 C CA . ILE A 1 83 ? 6.222 -4.625 -5.869 1.00 97.88 83 ILE A CA 1
ATOM 623 C C . ILE A 1 83 ? 6.833 -3.668 -6.900 1.00 97.88 83 ILE A C 1
ATOM 625 O O . ILE A 1 83 ? 8.013 -3.783 -7.209 1.00 97.88 83 ILE A O 1
ATOM 629 N N . ASP A 1 84 ? 6.055 -2.701 -7.389 1.00 97.44 84 ASP A N 1
ATOM 630 C CA . ASP A 1 84 ? 6.397 -1.672 -8.380 1.00 97.44 84 ASP A CA 1
ATOM 631 C C . ASP A 1 84 ? 6.681 -2.181 -9.799 1.00 97.44 84 ASP A C 1
ATOM 633 O O . ASP A 1 84 ? 6.252 -1.538 -10.750 1.00 97.44 84 ASP A O 1
ATOM 637 N N . SER A 1 85 ? 7.376 -3.304 -9.986 1.00 97.94 85 SER A N 1
ATOM 638 C CA . SER A 1 85 ? 7.616 -3.879 -11.314 1.00 97.94 85 SER A CA 1
ATOM 639 C C . SER A 1 85 ? 7.849 -5.385 -11.251 1.00 97.94 85 SER A C 1
ATOM 641 O O . SER A 1 85 ? 8.583 -5.871 -10.393 1.00 97.94 85 SER A O 1
ATOM 643 N N . PHE A 1 86 ? 7.262 -6.117 -12.201 1.00 98.25 86 PHE A N 1
ATOM 644 C CA . PHE A 1 86 ? 7.566 -7.532 -12.450 1.00 98.25 86 PHE A CA 1
ATOM 645 C C . PHE A 1 86 ? 8.694 -7.730 -13.474 1.00 98.25 86 PHE A C 1
ATOM 647 O O . PHE A 1 86 ? 9.082 -8.858 -13.772 1.00 98.25 86 PHE A O 1
ATOM 654 N N . ASP A 1 87 ? 9.255 -6.642 -14.005 1.00 97.94 87 ASP A N 1
ATOM 655 C CA . ASP A 1 87 ? 10.533 -6.686 -14.702 1.00 97.94 87 ASP A CA 1
ATOM 656 C C . ASP A 1 87 ? 11.660 -6.579 -13.666 1.00 97.94 87 ASP A C 1
ATOM 658 O O . ASP A 1 87 ? 12.035 -5.489 -13.234 1.00 97.94 87 ASP A O 1
ATOM 662 N N . PHE A 1 88 ? 12.168 -7.729 -13.213 1.00 96.38 88 PHE A N 1
ATOM 663 C CA . PHE A 1 88 ? 13.150 -7.788 -12.126 1.00 96.38 88 PHE A CA 1
ATOM 664 C C . PHE A 1 88 ? 14.494 -7.139 -12.475 1.00 96.38 88 PHE A C 1
ATOM 666 O O . PHE A 1 88 ? 15.188 -6.665 -11.574 1.00 96.38 88 PHE A O 1
ATOM 673 N N . GLU A 1 89 ? 14.850 -7.060 -13.760 1.00 96.75 89 GLU A N 1
ATOM 674 C CA . GLU A 1 89 ? 16.031 -6.314 -14.197 1.00 96.75 89 GLU A CA 1
ATOM 675 C C . GLU A 1 89 ? 15.838 -4.820 -13.901 1.00 96.75 89 GLU A C 1
ATOM 677 O O . GLU A 1 89 ? 16.673 -4.195 -13.240 1.00 96.75 89 GLU A O 1
ATOM 682 N N . ILE A 1 90 ? 14.681 -4.274 -14.284 1.00 95.94 90 ILE A N 1
ATOM 683 C CA . ILE A 1 90 ? 14.300 -2.888 -13.993 1.00 95.94 90 ILE A CA 1
ATOM 684 C C . ILE A 1 90 ? 14.155 -2.659 -12.488 1.00 95.94 90 ILE A C 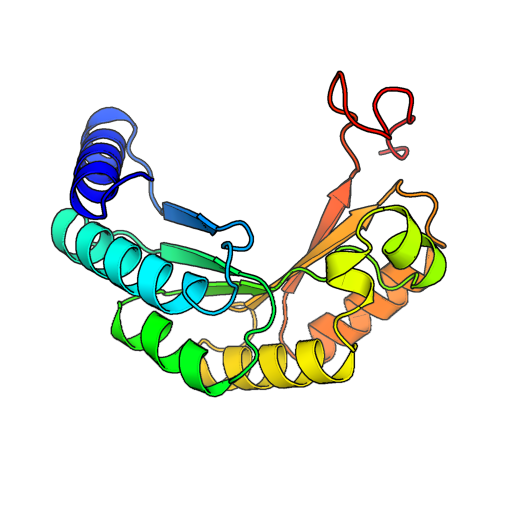1
ATOM 686 O O . ILE A 1 90 ? 14.715 -1.691 -11.970 1.00 95.94 90 ILE A O 1
ATOM 690 N N . LEU A 1 91 ? 13.476 -3.562 -11.769 1.00 96.62 91 LEU A N 1
ATOM 691 C CA . LEU A 1 91 ? 13.272 -3.454 -10.324 1.00 96.62 91 LEU A CA 1
ATOM 692 C C . LEU A 1 91 ? 14.609 -3.393 -9.579 1.00 96.62 91 LEU A C 1
ATOM 694 O O . LEU A 1 91 ? 14.777 -2.567 -8.684 1.00 96.62 91 LEU A O 1
ATOM 698 N N . SER A 1 92 ? 15.585 -4.216 -9.980 1.00 96.44 92 SER A N 1
ATOM 699 C CA . SER A 1 92 ? 16.917 -4.235 -9.364 1.00 96.44 92 SER A CA 1
ATOM 700 C C . SER A 1 92 ? 17.668 -2.911 -9.519 1.00 96.44 92 SER A C 1
ATOM 702 O O . SER A 1 92 ? 18.379 -2.498 -8.602 1.00 96.44 92 SER A O 1
ATOM 704 N N . ARG A 1 93 ? 17.459 -2.208 -10.638 1.00 94.56 93 ARG A N 1
ATOM 705 C CA . ARG A 1 93 ? 18.068 -0.905 -10.920 1.00 94.56 93 ARG A CA 1
ATOM 706 C C . ARG A 1 93 ? 17.381 0.243 -10.180 1.00 94.56 93 ARG A C 1
ATOM 708 O O . ARG A 1 93 ? 18.068 1.114 -9.655 1.00 94.56 93 ARG A O 1
ATOM 715 N N . VAL A 1 94 ? 16.047 0.267 -10.158 1.00 93.62 94 VAL A N 1
ATOM 716 C CA . VAL A 1 94 ? 15.265 1.415 -9.647 1.00 93.62 94 VAL A CA 1
ATOM 717 C C . VAL A 1 94 ? 14.924 1.303 -8.159 1.00 93.62 94 VAL A C 1
ATOM 719 O O . VAL A 1 94 ? 14.839 2.316 -7.468 1.00 93.62 94 VAL A O 1
ATOM 722 N N . ALA A 1 95 ? 14.765 0.083 -7.642 1.00 94.06 95 ALA A N 1
ATOM 723 C CA . ALA A 1 95 ? 14.386 -0.199 -6.261 1.00 94.06 95 ALA A CA 1
ATOM 724 C C . ALA A 1 95 ? 15.128 -1.446 -5.727 1.00 94.06 95 ALA A C 1
ATOM 726 O O . ALA A 1 95 ? 14.500 -2.462 -5.415 1.00 94.06 95 ALA A O 1
ATOM 727 N N . PRO A 1 96 ? 16.463 -1.388 -5.552 1.00 93.94 96 PRO A N 1
ATOM 728 C CA . PRO A 1 96 ? 17.286 -2.552 -5.199 1.00 93.94 96 PRO A CA 1
ATOM 729 C C . PRO A 1 96 ? 16.874 -3.234 -3.885 1.00 93.94 96 PRO A C 1
ATOM 731 O O . PRO A 1 96 ? 17.016 -4.446 -3.747 1.00 93.94 96 PRO A O 1
ATOM 734 N N . ILE A 1 97 ? 16.325 -2.479 -2.925 1.00 92.06 97 ILE A N 1
ATOM 735 C CA . ILE A 1 97 ? 15.795 -3.040 -1.671 1.00 92.06 97 ILE A CA 1
ATOM 736 C C . ILE A 1 97 ? 14.529 -3.870 -1.912 1.00 92.06 97 ILE A C 1
ATOM 738 O O . ILE A 1 97 ? 14.340 -4.888 -1.261 1.00 92.06 97 ILE A O 1
ATOM 742 N N . LYS A 1 98 ? 13.665 -3.467 -2.849 1.00 94.38 98 LYS A N 1
ATOM 743 C CA . LYS A 1 98 ? 12.489 -4.264 -3.216 1.00 94.38 98 LYS A CA 1
ATOM 744 C C . LYS A 1 98 ? 12.891 -5.489 -4.026 1.00 94.38 98 LYS A C 1
ATOM 746 O O . LYS A 1 98 ? 12.353 -6.558 -3.777 1.00 94.38 98 LYS A O 1
ATOM 751 N N . ALA A 1 99 ? 13.863 -5.344 -4.926 1.00 96.19 99 ALA A N 1
ATOM 752 C CA . ALA A 1 99 ? 14.388 -6.447 -5.728 1.00 96.19 99 ALA A CA 1
ATOM 753 C C . ALA A 1 99 ? 15.106 -7.522 -4.899 1.00 96.19 99 ALA A C 1
ATOM 755 O O . ALA A 1 99 ? 15.125 -8.684 -5.294 1.00 96.19 99 ALA A O 1
ATOM 756 N N . SER A 1 100 ? 15.699 -7.157 -3.755 1.00 94.81 100 SER A N 1
ATOM 757 C CA . SER A 1 100 ? 16.325 -8.128 -2.850 1.00 94.81 100 SER A CA 1
ATOM 758 C C . SER A 1 100 ? 15.311 -8.922 -2.019 1.00 94.81 100 SER A C 1
ATOM 760 O O . SER A 1 100 ? 15.666 -9.949 -1.436 1.00 94.81 100 SER A O 1
ATOM 762 N N . ILE A 1 101 ? 14.049 -8.483 -1.974 1.00 95.06 101 ILE A N 1
ATOM 763 C CA . ILE A 1 101 ? 12.950 -9.252 -1.397 1.00 95.06 101 ILE A CA 1
ATOM 764 C C . ILE A 1 101 ? 12.461 -10.232 -2.463 1.00 95.06 101 ILE A C 1
ATOM 766 O O . ILE A 1 101 ? 11.971 -9.836 -3.518 1.00 95.06 101 ILE A O 1
ATOM 770 N N . ALA A 1 102 ? 12.590 -11.524 -2.177 1.00 95.31 102 ALA A N 1
ATOM 771 C CA . ALA A 1 102 ? 12.182 -12.567 -3.104 1.00 95.31 102 ALA A CA 1
ATOM 772 C C . ALA A 1 102 ? 10.670 -12.512 -3.393 1.00 95.31 102 ALA A C 1
ATOM 774 O O . ALA A 1 102 ? 9.864 -12.257 -2.493 1.00 95.31 102 ALA A O 1
ATOM 775 N N . LEU A 1 103 ? 10.286 -12.784 -4.647 1.00 96.69 103 LEU A N 1
ATOM 776 C CA . LEU A 1 103 ? 8.887 -12.745 -5.089 1.00 96.69 103 LEU A CA 1
ATOM 777 C C . LEU A 1 103 ? 7.984 -13.650 -4.239 1.00 96.69 103 LEU A C 1
ATOM 779 O O . LEU A 1 103 ? 6.870 -13.255 -3.916 1.00 96.69 103 LEU A O 1
ATOM 783 N N . ASN A 1 104 ? 8.476 -14.815 -3.806 1.00 96.50 104 ASN A N 1
ATOM 784 C CA . ASN A 1 104 ? 7.704 -15.713 -2.946 1.00 96.50 104 ASN A CA 1
ATOM 785 C C . ASN A 1 104 ? 7.312 -15.050 -1.615 1.00 96.50 104 ASN A C 1
ATOM 787 O O . ASN A 1 104 ? 6.218 -15.293 -1.126 1.00 96.50 104 ASN A O 1
ATOM 791 N N . ARG A 1 105 ? 8.142 -14.154 -1.060 1.00 96.50 105 ARG A N 1
ATOM 792 C CA . ARG A 1 105 ? 7.784 -13.412 0.158 1.00 96.50 105 ARG A CA 1
ATOM 793 C C . ARG A 1 105 ? 6.672 -12.397 -0.103 1.00 96.50 105 ARG A C 1
ATOM 795 O O . ARG A 1 105 ? 5.808 -12.217 0.754 1.00 96.50 105 ARG A O 1
ATOM 802 N N . TYR A 1 106 ? 6.678 -11.736 -1.263 1.00 97.81 106 TYR A N 1
ATOM 803 C CA . TYR A 1 106 ? 5.546 -10.897 -1.672 1.00 97.81 106 TYR A CA 1
ATOM 804 C C . TYR A 1 106 ? 4.278 -11.738 -1.811 1.00 97.81 106 TYR A C 1
ATOM 806 O O . TYR A 1 106 ? 3.250 -11.371 -1.257 1.00 97.81 106 TYR A O 1
ATOM 814 N N . GLU A 1 107 ? 4.368 -12.884 -2.484 1.00 97.94 107 GLU A N 1
ATOM 815 C CA . GLU A 1 107 ? 3.239 -13.788 -2.702 1.00 97.94 107 GLU A CA 1
ATOM 816 C C . GLU A 1 107 ? 2.648 -14.321 -1.388 1.00 97.94 107 GLU A C 1
ATOM 818 O O . GLU A 1 107 ? 1.436 -14.256 -1.193 1.00 97.94 107 GLU A O 1
ATOM 823 N N . GLU A 1 108 ? 3.490 -14.778 -0.458 1.00 97.25 108 GLU A N 1
ATOM 824 C CA . GLU A 1 108 ? 3.089 -15.199 0.892 1.00 97.25 108 GLU A CA 1
ATOM 825 C C . GLU A 1 108 ? 2.388 -14.060 1.651 1.00 97.25 108 GLU A C 1
ATOM 827 O O . GLU A 1 108 ? 1.313 -14.253 2.221 1.00 97.25 108 GLU A O 1
ATOM 832 N N . THR A 1 109 ? 2.960 -12.852 1.602 1.00 97.69 109 THR A N 1
ATOM 833 C CA . THR A 1 109 ? 2.391 -11.648 2.231 1.00 97.69 109 THR A CA 1
ATOM 834 C C . THR A 1 109 ? 1.032 -11.292 1.628 1.00 97.69 109 THR A C 1
ATOM 836 O O . THR A 1 109 ? 0.096 -10.981 2.362 1.00 97.69 109 THR A O 1
ATOM 839 N N . TRP A 1 110 ? 0.903 -11.335 0.300 1.00 98.44 110 TRP A N 1
ATOM 840 C CA . TRP A 1 110 ? -0.340 -11.028 -0.402 1.00 98.44 110 TRP A CA 1
ATOM 841 C C . TRP A 1 110 ? -1.436 -12.034 -0.091 1.00 98.44 110 TRP A C 1
ATOM 843 O O . TRP A 1 110 ? -2.534 -11.613 0.255 1.00 98.44 110 TRP A O 1
ATOM 853 N N . LYS A 1 111 ? -1.142 -13.337 -0.153 1.00 98.00 111 LYS A N 1
ATOM 854 C CA . LYS A 1 111 ? -2.107 -14.394 0.176 1.00 98.00 111 LYS A CA 1
ATOM 855 C C . LYS A 1 111 ? -2.631 -14.237 1.600 1.00 98.00 111 LYS A C 1
ATOM 857 O O . LYS A 1 111 ? -3.837 -14.147 1.797 1.00 98.00 111 LYS A O 1
ATOM 862 N N . MET A 1 112 ? -1.731 -14.069 2.570 1.00 97.88 112 MET A N 1
ATOM 863 C CA . MET A 1 112 ? -2.112 -13.844 3.966 1.00 97.88 112 MET A CA 1
ATOM 864 C C . MET A 1 112 ? -2.938 -12.565 4.149 1.00 97.88 112 MET A C 1
ATOM 866 O O . MET A 1 112 ? -3.929 -12.555 4.877 1.00 97.88 112 MET A O 1
ATOM 870 N N . ALA A 1 113 ? -2.555 -11.473 3.485 1.00 98.25 113 ALA A N 1
ATOM 871 C CA . ALA A 1 113 ? -3.316 -10.233 3.540 1.00 98.25 113 ALA A CA 1
ATOM 872 C C . ALA A 1 113 ? -4.707 -10.390 2.905 1.00 98.25 113 ALA A C 1
ATOM 874 O O . ALA A 1 113 ? -5.678 -9.863 3.439 1.00 98.25 113 ALA A O 1
ATOM 875 N N . VAL A 1 114 ? -4.837 -11.118 1.795 1.00 98.62 114 VAL A N 1
ATOM 876 C CA . VAL A 1 114 ? -6.133 -11.365 1.149 1.00 98.62 114 VAL A CA 1
ATOM 877 C C . VAL A 1 114 ? -7.011 -12.248 2.029 1.00 98.62 114 VAL A C 1
ATOM 879 O O . VAL A 1 114 ? -8.187 -11.933 2.192 1.00 98.62 114 VAL A O 1
ATOM 882 N N . ASP A 1 115 ? -6.450 -13.268 2.677 1.00 98.00 115 ASP A N 1
ATOM 883 C CA . ASP A 1 115 ? -7.176 -14.093 3.649 1.00 98.00 115 ASP A CA 1
ATOM 884 C C . ASP A 1 115 ? -7.695 -13.256 4.837 1.00 98.00 115 ASP A C 1
ATOM 886 O O . ASP A 1 115 ? -8.799 -13.483 5.333 1.00 98.00 115 ASP A O 1
ATOM 890 N N . LEU A 1 116 ? -6.927 -12.253 5.281 1.00 98.12 116 LEU A N 1
ATOM 891 C CA . LEU A 1 116 ? -7.251 -11.435 6.457 1.00 98.12 116 LEU A CA 1
ATOM 892 C C . LEU A 1 116 ? -8.162 -10.226 6.171 1.00 98.12 116 LEU A C 1
ATOM 894 O O . LEU A 1 116 ? -9.027 -9.871 6.982 1.00 98.12 116 LEU A O 1
ATOM 898 N N . PHE A 1 117 ? -7.932 -9.530 5.059 1.00 98.38 117 PHE A N 1
ATOM 899 C CA . PHE A 1 117 ? -8.643 -8.300 4.691 1.00 98.38 117 PHE A CA 1
ATOM 900 C C . PHE A 1 117 ? -9.734 -8.540 3.646 1.00 98.38 117 PHE A C 1
ATOM 902 O O . PHE A 1 117 ? -10.692 -7.771 3.592 1.00 98.38 117 PHE A O 1
ATOM 909 N N . GLY A 1 118 ? -9.633 -9.621 2.875 1.00 98.50 118 GLY A N 1
ATOM 910 C CA . GLY A 1 118 ? -10.536 -9.972 1.788 1.00 98.50 118 GLY A CA 1
ATOM 911 C C . GLY A 1 118 ? -10.003 -9.579 0.402 1.00 98.50 118 GLY A C 1
ATOM 912 O O . GLY A 1 118 ? -9.124 -8.716 0.275 1.00 98.50 118 GLY A O 1
ATOM 913 N N . PRO A 1 119 ? -10.557 -10.182 -0.666 1.00 98.31 119 PRO A N 1
ATOM 914 C CA . PRO A 1 119 ? -10.192 -9.843 -2.036 1.00 98.31 119 PRO A CA 1
ATOM 915 C C . PRO A 1 119 ? -10.516 -8.376 -2.334 1.00 98.31 119 PRO A C 1
ATOM 917 O O . PRO A 1 119 ? -11.503 -7.821 -1.843 1.00 98.31 119 PRO A O 1
ATOM 920 N N . ASN A 1 120 ? -9.681 -7.737 -3.153 1.00 97.81 120 ASN A N 1
ATOM 921 C CA . ASN A 1 120 ? -9.752 -6.311 -3.489 1.00 97.81 120 ASN A CA 1
ATOM 922 C C . ASN A 1 120 ? -9.563 -5.342 -2.300 1.00 97.81 120 ASN A C 1
ATOM 924 O O . ASN A 1 120 ? -9.714 -4.136 -2.481 1.00 97.81 120 ASN A O 1
ATOM 928 N N . GLN A 1 121 ? -9.224 -5.831 -1.099 1.00 98.56 121 GLN A N 1
ATOM 929 C CA . GLN A 1 121 ? -8.803 -5.002 0.047 1.00 98.56 121 GLN A CA 1
ATOM 930 C C . GLN A 1 121 ? -7.273 -4.959 0.213 1.00 98.56 121 GLN A C 1
ATOM 932 O O . GLN A 1 121 ? -6.750 -4.300 1.116 1.00 98.56 121 GLN A O 1
ATOM 937 N N . VAL A 1 122 ? -6.556 -5.642 -0.680 1.00 98.81 122 VAL A N 1
ATOM 938 C CA . VAL A 1 122 ? -5.097 -5.663 -0.788 1.00 98.81 122 VAL A CA 1
ATOM 939 C C . VAL A 1 122 ? -4.716 -5.096 -2.147 1.00 98.81 122 VAL A C 1
ATOM 941 O O . VAL A 1 122 ? -5.334 -5.459 -3.146 1.00 98.81 122 VAL A O 1
ATOM 944 N N . SER A 1 123 ? -3.715 -4.222 -2.210 1.00 98.75 123 SER A N 1
ATOM 945 C CA . SER A 1 123 ? -3.242 -3.646 -3.473 1.00 98.75 123 SER A CA 1
ATOM 946 C C . SER A 1 123 ? -1.728 -3.732 -3.641 1.00 98.75 123 SER A C 1
ATOM 948 O O . SER A 1 123 ? -0.966 -3.763 -2.674 1.00 98.75 123 SER A O 1
ATOM 950 N N . SER A 1 124 ? -1.278 -3.722 -4.893 1.00 98.69 124 SER A N 1
ATOM 951 C CA . SER A 1 124 ? 0.131 -3.563 -5.256 1.00 98.69 124 SER A CA 1
ATOM 952 C C . SER A 1 124 ? 0.246 -2.534 -6.379 1.00 98.69 124 SER A C 1
ATOM 954 O O . SER A 1 124 ? -0.546 -2.569 -7.319 1.00 98.69 124 SER A O 1
ATOM 956 N N . PHE A 1 125 ? 1.202 -1.603 -6.282 1.00 98.12 125 PHE A N 1
ATOM 957 C CA . PHE A 1 125 ? 1.492 -0.699 -7.392 1.00 98.12 125 PHE A CA 1
ATOM 958 C C . PHE A 1 125 ? 2.294 -1.433 -8.459 1.00 98.12 125 PHE A C 1
ATOM 960 O O . PHE A 1 125 ? 3.222 -2.176 -8.133 1.00 98.12 125 PHE A O 1
ATOM 967 N N . LEU A 1 126 ? 1.948 -1.159 -9.715 1.00 97.81 126 LEU A N 1
ATOM 968 C CA . LEU A 1 126 ? 2.743 -1.451 -10.899 1.00 97.81 126 LEU A CA 1
ATOM 969 C C . LEU A 1 126 ? 3.040 -0.124 -11.594 1.00 97.81 126 LEU A C 1
ATOM 971 O O . LEU A 1 126 ? 2.138 0.535 -12.112 1.00 97.81 126 LEU A O 1
ATOM 975 N N . LEU A 1 127 ? 4.300 0.295 -11.539 1.00 96.38 127 LEU A N 1
ATOM 976 C CA . LEU A 1 127 ? 4.766 1.530 -12.146 1.00 96.38 127 LEU A CA 1
ATOM 977 C C . LEU A 1 127 ? 5.042 1.308 -13.632 1.00 96.38 127 LEU A C 1
ATOM 979 O O . LEU A 1 127 ? 5.780 0.394 -13.993 1.00 96.38 127 LEU A O 1
ATOM 983 N N . VAL A 1 128 ? 4.472 2.174 -14.470 1.00 96.06 128 VAL A N 1
ATOM 984 C CA . VAL A 1 128 ? 4.675 2.170 -15.924 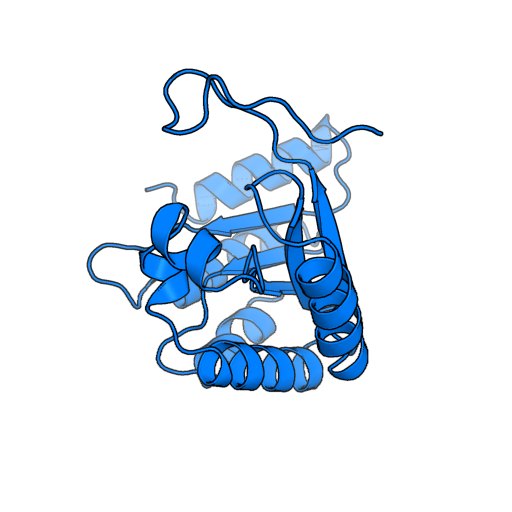1.00 96.06 128 VAL A CA 1
ATOM 985 C C . VAL A 1 128 ? 5.592 3.318 -16.330 1.00 96.06 128 VAL A C 1
ATOM 987 O O . VAL A 1 128 ? 5.433 4.438 -15.845 1.00 96.06 128 VAL A O 1
ATOM 990 N N . GLY A 1 129 ? 6.539 3.064 -17.230 1.00 94.56 129 GLY A N 1
ATOM 991 C CA . GLY A 1 129 ? 7.525 4.053 -17.682 1.00 94.56 129 GLY A CA 1
ATOM 992 C C . GLY A 1 129 ? 8.850 4.020 -16.916 1.00 94.56 129 GLY A C 1
ATOM 993 O O . GLY A 1 129 ? 9.632 4.962 -16.995 1.00 94.56 129 GLY A O 1
ATOM 994 N N . LEU A 1 130 ? 9.136 2.933 -16.196 1.00 94.50 130 LEU A N 1
ATOM 995 C CA . LEU A 1 130 ? 10.456 2.641 -15.626 1.00 94.50 130 LEU A CA 1
ATOM 996 C C . LEU A 1 130 ? 11.444 2.065 -16.663 1.00 94.50 130 LEU A C 1
ATOM 998 O O . LEU A 1 130 ? 12.634 1.888 -16.371 1.00 94.50 130 LEU A O 1
ATOM 1002 N N . GLY A 1 131 ? 10.950 1.768 -17.868 1.00 93.50 131 GLY A N 1
ATOM 1003 C CA . GLY A 1 131 ? 11.658 1.041 -18.924 1.00 93.50 131 GLY A CA 1
ATOM 1004 C C . GLY A 1 131 ? 11.351 -0.459 -18.931 1.00 93.50 131 GLY A C 1
ATOM 1005 O O . GLY A 1 131 ? 12.071 -1.225 -19.566 1.00 93.50 131 GLY A O 1
ATOM 1006 N N . GLU A 1 132 ? 10.317 -0.879 -18.202 1.00 95.38 132 GLU A N 1
ATOM 1007 C CA . GLU A 1 132 ? 9.787 -2.238 -18.176 1.00 95.38 132 GLU A CA 1
ATOM 1008 C C . GLU A 1 132 ? 9.139 -2.652 -19.499 1.00 95.38 132 GLU A C 1
ATOM 1010 O O . GLU A 1 132 ? 8.646 -1.840 -20.283 1.00 95.38 132 GLU A O 1
ATOM 1015 N N . LYS A 1 133 ? 9.116 -3.960 -19.747 1.00 95.69 133 LYS A N 1
ATOM 1016 C CA . LYS A 1 133 ? 8.396 -4.534 -20.888 1.00 95.69 133 LYS A CA 1
ATOM 1017 C C . LYS A 1 133 ? 6.889 -4.475 -20.633 1.00 95.69 133 LYS A C 1
ATOM 1019 O O . LYS A 1 133 ? 6.434 -4.946 -19.600 1.00 95.69 133 LYS A O 1
ATOM 1024 N N . ALA A 1 134 ? 6.090 -4.057 -21.616 1.00 95.12 134 ALA A N 1
ATOM 1025 C CA . ALA A 1 134 ? 4.623 -4.046 -21.494 1.00 95.12 134 ALA A CA 1
ATOM 1026 C C . ALA A 1 134 ? 4.038 -5.401 -21.036 1.00 95.12 134 ALA A C 1
ATOM 1028 O O . ALA A 1 134 ? 3.141 -5.452 -20.198 1.00 95.12 134 ALA A O 1
ATOM 1029 N N . ASN A 1 135 ? 4.607 -6.512 -21.517 1.00 97.44 135 ASN A N 1
ATOM 1030 C CA . ASN A 1 135 ? 4.181 -7.854 -21.114 1.00 97.44 135 ASN A CA 1
ATOM 1031 C C . ASN A 1 135 ? 4.398 -8.146 -19.620 1.00 97.44 135 ASN A C 1
ATOM 1033 O O . ASN A 1 135 ? 3.646 -8.945 -19.072 1.00 97.44 135 ASN A O 1
ATOM 1037 N N . SER A 1 136 ? 5.384 -7.532 -18.949 1.00 97.56 136 SER A N 1
ATOM 1038 C CA . SER A 1 136 ? 5.567 -7.731 -17.503 1.00 97.56 136 SER A CA 1
ATOM 1039 C C . SER A 1 136 ? 4.473 -7.029 -16.698 1.00 97.56 136 SER A C 1
ATOM 1041 O O . SER A 1 136 ? 4.034 -7.561 -15.682 1.00 97.56 136 SER A O 1
ATOM 1043 N N . VAL A 1 137 ? 3.978 -5.884 -17.179 1.00 97.81 137 VAL A N 1
ATOM 1044 C CA . VAL A 1 137 ? 2.843 -5.167 -16.578 1.00 97.81 137 VAL A CA 1
ATOM 1045 C C . VAL A 1 137 ? 1.554 -5.969 -16.744 1.00 97.81 137 VAL A C 1
ATOM 1047 O O . VAL A 1 137 ? 0.822 -6.136 -15.771 1.00 97.81 137 VAL A O 1
ATOM 1050 N N . ILE A 1 138 ? 1.295 -6.501 -17.945 1.00 98.12 138 ILE A N 1
ATOM 1051 C CA . ILE A 1 138 ? 0.105 -7.321 -18.230 1.00 98.12 138 ILE A CA 1
ATOM 1052 C C . ILE A 1 138 ? 0.116 -8.582 -17.365 1.00 98.12 138 ILE A C 1
ATOM 1054 O O . ILE A 1 138 ? -0.787 -8.772 -16.555 1.00 98.12 138 ILE A O 1
ATOM 1058 N N . TRP A 1 139 ? 1.180 -9.385 -17.470 1.00 98.31 139 TRP A N 1
ATOM 1059 C CA . TRP A 1 139 ? 1.311 -10.624 -16.705 1.00 98.31 139 TRP A CA 1
ATOM 1060 C C . TRP A 1 139 ? 1.259 -10.368 -15.196 1.00 98.31 139 TRP A C 1
ATOM 1062 O O . TRP A 1 139 ? 0.583 -11.076 -14.459 1.00 98.31 139 TRP A O 1
ATOM 1072 N N . GLY A 1 140 ? 1.938 -9.319 -14.730 1.00 98.38 140 GLY A N 1
ATOM 1073 C CA . GLY A 1 140 ? 1.923 -8.923 -13.330 1.00 98.38 140 GLY A CA 1
ATOM 1074 C C . GLY A 1 140 ? 0.541 -8.521 -12.823 1.00 98.38 140 GLY A C 1
ATOM 1075 O O . GLY A 1 140 ? 0.191 -8.816 -11.683 1.00 98.38 140 GLY A O 1
ATOM 1076 N N . SER A 1 141 ? -0.254 -7.863 -13.668 1.00 98.62 141 SER A N 1
ATOM 1077 C CA . SER A 1 141 ? -1.629 -7.483 -13.339 1.00 98.62 141 SER A CA 1
ATOM 1078 C C . SER A 1 141 ? -2.532 -8.709 -13.224 1.00 98.62 141 SER A C 1
ATOM 1080 O O . SER A 1 141 ? -3.289 -8.801 -12.261 1.00 98.62 141 SER A O 1
ATOM 1082 N N . GLU A 1 142 ? -2.422 -9.655 -14.162 1.00 98.69 142 GLU A N 1
ATOM 1083 C CA . GLU A 1 142 ? -3.145 -10.935 -14.126 1.00 98.69 142 GLU A CA 1
ATOM 1084 C C . GLU A 1 142 ? -2.766 -11.740 -12.879 1.00 98.69 142 GLU A C 1
ATOM 1086 O O . GLU A 1 142 ? -3.635 -12.124 -12.102 1.00 98.69 142 GLU A O 1
ATOM 1091 N N . PHE A 1 143 ? -1.464 -11.889 -12.620 1.00 98.62 143 PHE A N 1
ATOM 1092 C CA . PHE A 1 143 ? -0.951 -12.610 -11.459 1.00 98.62 143 PHE A CA 1
ATOM 1093 C C . PHE A 1 143 ? -1.459 -12.033 -10.129 1.00 98.62 143 PHE A C 1
ATOM 1095 O O . PHE A 1 143 ? -1.881 -12.780 -9.250 1.00 98.62 143 PHE A O 1
ATOM 1102 N N . LEU A 1 144 ? -1.451 -10.705 -9.966 1.00 98.81 144 LEU A N 1
ATOM 1103 C CA . LEU A 1 144 ? -1.994 -10.058 -8.767 1.00 98.81 144 LEU A CA 1
ATOM 1104 C C . LEU A 1 144 ? -3.509 -10.260 -8.645 1.00 98.81 144 LEU A C 1
ATOM 1106 O O . LEU A 1 144 ? -3.994 -10.594 -7.562 1.00 98.81 144 LEU A O 1
ATOM 1110 N N . ALA A 1 145 ? -4.244 -10.086 -9.746 1.00 98.62 145 ALA A N 1
ATOM 1111 C CA . ALA A 1 145 ? -5.694 -10.237 -9.765 1.00 98.62 145 ALA A CA 1
ATOM 1112 C C . ALA A 1 145 ? -6.130 -11.668 -9.409 1.00 98.62 145 ALA A C 1
ATOM 1114 O O . ALA A 1 145 ? -7.059 -11.832 -8.616 1.00 98.62 145 ALA A O 1
ATOM 1115 N N . ASP A 1 146 ? -5.418 -12.686 -9.902 1.00 98.62 146 ASP A N 1
ATOM 1116 C CA . ASP A 1 146 ? -5.651 -14.099 -9.571 1.00 98.62 146 ASP A CA 1
ATOM 1117 C C . ASP A 1 146 ? -5.457 -14.394 -8.074 1.00 98.62 146 ASP A C 1
ATOM 1119 O O . ASP A 1 146 ? -6.117 -15.269 -7.513 1.00 98.62 146 ASP A O 1
ATOM 1123 N N . LEU A 1 147 ? -4.588 -13.635 -7.399 1.00 98.56 147 LEU A N 1
ATOM 1124 C CA . LEU A 1 147 ? -4.393 -13.710 -5.948 1.00 98.56 147 LEU A CA 1
ATOM 1125 C C . LEU A 1 147 ? -5.439 -12.914 -5.151 1.00 98.56 147 LEU A C 1
ATOM 1127 O O . LEU A 1 147 ? -5.416 -12.956 -3.924 1.00 98.56 147 LEU A O 1
ATOM 1131 N N . GLY A 1 148 ? -6.336 -12.170 -5.805 1.00 98.69 148 GLY A N 1
ATOM 1132 C CA . GLY A 1 148 ? -7.275 -11.251 -5.152 1.00 98.69 148 GLY A CA 1
ATOM 1133 C C . GLY A 1 148 ? -6.658 -9.906 -4.748 1.00 98.69 148 GLY A C 1
ATOM 1134 O O . GLY A 1 148 ? -7.288 -9.140 -4.011 1.00 98.69 148 GLY A O 1
ATOM 1135 N N . VAL A 1 149 ? -5.445 -9.606 -5.224 1.00 98.88 149 VAL A N 1
ATOM 1136 C CA . VAL A 1 149 ? -4.753 -8.328 -5.022 1.00 98.88 149 VAL A CA 1
ATOM 1137 C C . VAL A 1 149 ? -5.094 -7.384 -6.165 1.00 98.88 149 VAL A C 1
ATOM 1139 O O . VAL A 1 149 ? -4.924 -7.715 -7.332 1.00 98.88 149 VAL A O 1
ATOM 1142 N N . TYR A 1 150 ? -5.525 -6.169 -5.845 1.00 98.69 150 TYR A N 1
ATOM 1143 C CA . TYR A 1 150 ? -5.851 -5.165 -6.849 1.00 98.69 150 TYR A CA 1
ATOM 1144 C C . TYR A 1 150 ? -4.564 -4.554 -7.453 1.00 98.69 150 TYR A C 1
ATOM 1146 O O . TYR A 1 150 ? -3.805 -3.897 -6.721 1.00 98.69 150 TYR A O 1
ATOM 1154 N N . PRO A 1 151 ? -4.301 -4.715 -8.767 1.00 98.44 151 PRO A N 1
ATOM 1155 C CA . PRO A 1 151 ? -3.148 -4.109 -9.424 1.00 98.44 151 PRO A CA 1
ATOM 1156 C C . PRO A 1 151 ? -3.412 -2.623 -9.705 1.00 98.44 151 PRO A C 1
ATOM 1158 O O . PRO A 1 151 ? -4.210 -2.253 -10.566 1.00 98.44 151 PRO A O 1
ATOM 1161 N N . LEU A 1 152 ? -2.729 -1.739 -8.978 1.00 97.75 152 LEU A N 1
ATOM 1162 C CA . LEU A 1 152 ? -2.778 -0.298 -9.218 1.00 97.75 152 LEU A CA 1
ATOM 1163 C C . LEU A 1 152 ? -1.702 0.084 -10.236 1.00 97.75 152 LEU A C 1
ATOM 1165 O O . LEU A 1 152 ? -0.540 0.276 -9.879 1.00 97.75 152 LEU A O 1
ATOM 1169 N N . ILE A 1 153 ? -2.101 0.209 -11.500 1.00 96.81 153 ILE A N 1
ATOM 1170 C CA . ILE A 1 153 ? -1.225 0.671 -12.580 1.00 96.81 153 ILE A CA 1
ATOM 1171 C C . ILE A 1 153 ? -1.079 2.191 -12.481 1.00 96.81 153 ILE A C 1
ATOM 1173 O O . ILE A 1 153 ? -2.065 2.927 -12.551 1.00 96.81 153 ILE A O 1
ATOM 1177 N N . VAL A 1 154 ? 0.150 2.664 -12.291 1.00 95.44 154 VAL A N 1
ATOM 1178 C CA . VAL A 1 154 ? 0.457 4.079 -12.057 1.00 95.44 154 VAL A CA 1
ATOM 1179 C C . VAL A 1 154 ? 1.623 4.532 -12.941 1.00 95.44 154 VAL A C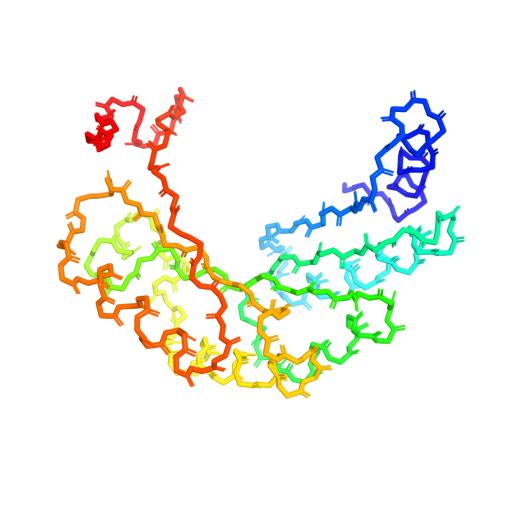 1
ATOM 1181 O O . VAL A 1 154 ? 2.649 3.860 -12.983 1.00 95.44 154 VAL A O 1
ATOM 1184 N N . PRO A 1 155 ? 1.522 5.663 -13.659 1.00 95.75 155 PRO A N 1
ATOM 1185 C CA . PRO A 1 155 ? 2.622 6.131 -14.492 1.00 95.75 155 PRO A CA 1
ATOM 1186 C C . PRO A 1 155 ? 3.746 6.718 -13.634 1.00 95.75 155 PRO A C 1
ATOM 1188 O O . PRO A 1 155 ? 3.490 7.411 -12.641 1.00 95.75 155 PRO A O 1
ATOM 1191 N N . LEU A 1 156 ? 4.993 6.508 -14.055 1.00 95.00 156 LEU A N 1
ATOM 1192 C CA . LEU A 1 156 ? 6.146 7.224 -13.530 1.00 95.00 156 LEU A CA 1
ATOM 1193 C C . LEU A 1 156 ? 5.909 8.727 -13.688 1.00 95.00 156 LEU A C 1
ATOM 1195 O O . LEU A 1 156 ? 5.637 9.234 -14.777 1.00 95.00 156 LEU A O 1
ATOM 1199 N N . ARG A 1 157 ? 6.063 9.449 -12.580 1.00 93.94 157 ARG A N 1
ATOM 1200 C CA . ARG A 1 157 ? 6.117 10.909 -12.564 1.00 93.94 157 ARG A CA 1
ATOM 1201 C C . ARG A 1 157 ? 7.513 11.324 -12.114 1.00 93.94 157 ARG A C 1
ATOM 1203 O O . ARG A 1 157 ? 7.800 11.187 -10.925 1.00 93.94 157 ARG A O 1
ATOM 1210 N N . PRO A 1 158 ? 8.376 11.795 -13.028 1.00 93.38 158 PRO A N 1
ATOM 1211 C CA . PRO A 1 158 ? 9.699 12.300 -12.691 1.00 93.38 158 PRO A CA 1
ATOM 1212 C C . PRO A 1 158 ? 9.618 13.366 -11.597 1.00 93.38 158 PRO A C 1
ATOM 1214 O O . PRO A 1 158 ? 8.815 14.298 -11.672 1.00 93.38 158 PRO A O 1
ATOM 1217 N N . ILE A 1 159 ? 10.442 13.212 -10.561 1.00 93.81 159 ILE A N 1
ATOM 1218 C CA . ILE A 1 159 ? 10.546 14.167 -9.454 1.00 93.81 159 ILE A CA 1
ATOM 1219 C C . ILE A 1 159 ? 11.927 14.824 -9.535 1.00 93.81 159 ILE A C 1
ATOM 1221 O O . ILE A 1 159 ? 12.918 14.093 -9.648 1.00 93.81 159 ILE A O 1
ATOM 1225 N N . PRO A 1 160 ? 12.025 16.165 -9.431 1.00 95.25 160 PRO A N 1
ATOM 1226 C CA . PRO A 1 160 ? 13.311 16.855 -9.411 1.00 95.25 160 PRO A CA 1
ATOM 1227 C C . PRO A 1 160 ? 14.264 16.266 -8.367 1.00 95.25 160 PRO A C 1
ATOM 1229 O O . PRO A 1 160 ? 13.845 16.021 -7.230 1.00 95.25 160 PRO A O 1
ATOM 1232 N N . ARG A 1 161 ? 15.546 16.103 -8.725 1.00 94.12 161 ARG A N 1
ATOM 1233 C CA . ARG A 1 161 ? 16.604 15.518 -7.873 1.00 94.12 161 ARG A CA 1
ATOM 1234 C C . ARG A 1 161 ? 16.451 14.025 -7.548 1.00 94.12 161 ARG A C 1
ATOM 1236 O O . ARG A 1 161 ? 17.114 13.526 -6.636 1.00 94.12 161 ARG A O 1
ATOM 1243 N N . SER A 1 162 ? 15.581 13.304 -8.249 1.00 92.50 162 SER A N 1
ATOM 1244 C CA . SER A 1 162 ? 15.588 11.837 -8.242 1.00 92.50 162 SER A CA 1
ATOM 1245 C C . SER A 1 162 ? 16.537 11.304 -9.318 1.00 92.50 162 SER A C 1
ATOM 1247 O O . SER A 1 162 ? 16.855 12.008 -10.269 1.00 92.50 162 SER A O 1
ATOM 1249 N N . LEU A 1 163 ? 16.936 10.031 -9.229 1.00 89.56 163 LEU A N 1
ATOM 1250 C CA . LEU A 1 163 ? 17.733 9.375 -10.283 1.00 89.56 163 LEU A CA 1
ATOM 1251 C C . LEU A 1 163 ? 17.030 9.344 -11.652 1.00 89.56 163 LEU A C 1
ATOM 1253 O O . LEU A 1 163 ? 17.661 9.039 -12.658 1.00 89.56 163 LEU A O 1
ATOM 1257 N N . MET A 1 164 ? 15.726 9.615 -11.677 1.00 91.62 164 MET A N 1
ATOM 1258 C CA . MET A 1 164 ? 14.870 9.564 -12.857 1.00 91.62 164 MET A CA 1
ATOM 1259 C C . MET A 1 164 ? 14.275 10.940 -13.181 1.00 91.62 164 MET A C 1
ATOM 1261 O O . MET A 1 164 ? 13.223 11.011 -13.808 1.00 91.62 164 MET A O 1
ATOM 1265 N N . GLU A 1 165 ? 14.906 12.036 -12.744 1.00 95.38 165 GLU A N 1
ATOM 1266 C CA . GLU A 1 165 ? 14.365 13.388 -12.943 1.00 95.38 165 GLU A CA 1
ATOM 1267 C C . GLU A 1 165 ? 14.198 13.775 -14.420 1.00 95.38 165 GLU A C 1
ATOM 1269 O O . GLU A 1 165 ? 13.224 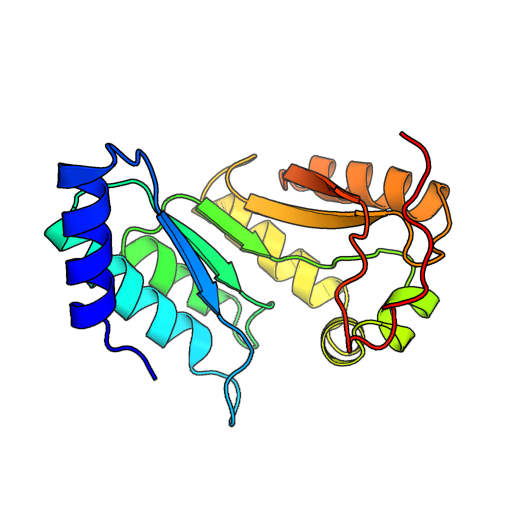14.442 -14.757 1.00 95.38 165 GLU A O 1
ATOM 1274 N N . ASP A 1 166 ? 15.073 13.271 -15.293 1.00 93.81 166 ASP A N 1
ATOM 1275 C CA . ASP A 1 166 ? 15.039 13.509 -16.743 1.00 93.81 166 ASP A CA 1
ATOM 1276 C C . ASP A 1 166 ? 14.279 12.418 -17.524 1.00 93.81 166 ASP A C 1
ATOM 1278 O O . ASP A 1 166 ? 14.332 12.364 -18.753 1.00 93.81 166 ASP A O 1
ATOM 1282 N N . SER A 1 167 ? 13.597 11.499 -16.830 1.00 92.25 167 SER A N 1
ATOM 1283 C CA . SER A 1 167 ? 12.807 10.456 -17.497 1.00 92.25 167 SER A CA 1
ATOM 1284 C C . SER A 1 167 ? 11.567 11.049 -18.166 1.00 92.25 167 SER A C 1
ATOM 1286 O O . SER A 1 167 ? 10.988 12.018 -17.683 1.00 92.25 167 SER A O 1
ATOM 1288 N N . ILE A 1 168 ? 11.125 10.447 -19.269 1.00 90.19 168 ILE A N 1
ATOM 1289 C CA . ILE A 1 168 ? 9.892 10.845 -19.957 1.00 90.19 168 ILE A CA 1
ATOM 1290 C C . ILE A 1 168 ? 8.759 9.941 -19.442 1.00 90.19 168 ILE A C 1
ATOM 1292 O O . ILE A 1 168 ? 8.920 8.719 -19.484 1.00 90.19 168 ILE A O 1
ATOM 1296 N N . PRO A 1 169 ? 7.641 10.494 -18.926 1.00 89.06 169 PRO A N 1
ATOM 1297 C CA . PRO A 1 169 ? 6.468 9.699 -18.562 1.00 89.06 169 PRO A CA 1
ATOM 1298 C C . PRO A 1 169 ? 5.950 8.866 -19.745 1.00 89.06 169 PRO A C 1
ATOM 1300 O O . PRO A 1 169 ? 6.116 9.286 -20.890 1.00 89.06 169 PRO A O 1
ATOM 1303 N N . PRO A 1 170 ? 5.295 7.720 -19.496 1.00 87.50 170 PRO A N 1
ATOM 1304 C CA . PRO A 1 170 ? 4.675 6.944 -20.566 1.00 87.50 170 PRO A CA 1
ATOM 1305 C C . PRO A 1 170 ? 3.545 7.737 -21.243 1.00 87.50 170 PRO A C 1
ATOM 1307 O O . PRO A 1 170 ? 2.915 8.589 -20.606 1.00 87.50 170 PRO A O 1
ATOM 1310 N N . ASP A 1 171 ? 3.284 7.435 -22.517 1.00 82.75 171 ASP A N 1
ATOM 1311 C CA . ASP A 1 171 ? 2.168 8.032 -23.259 1.00 82.75 171 ASP A CA 1
ATOM 1312 C C . ASP A 1 171 ? 0.807 7.666 -22.611 1.00 82.75 171 ASP A C 1
ATOM 1314 O O . ASP A 1 171 ? 0.681 6.556 -22.080 1.00 82.75 171 ASP A O 1
ATOM 1318 N N . PRO A 1 172 ? -0.191 8.581 -22.615 1.00 72.25 172 PRO A N 1
ATOM 1319 C CA . PRO A 1 172 ? -1.518 8.358 -22.025 1.00 72.25 172 PRO A CA 1
ATOM 1320 C C . PRO A 1 172 ? -2.340 7.227 -22.653 1.00 72.25 172 PRO A C 1
ATOM 1322 O O . PRO A 1 172 ? -2.266 7.047 -23.891 1.00 72.25 172 PRO A O 1
#